Protein AF-A0A1V5E3Y1-F1 (afdb_monomer_lite)

Structure (mmCIF, N/CA/C/O backbone):
data_AF-A0A1V5E3Y1-F1
#
_entry.id   AF-A0A1V5E3Y1-F1
#
loop_
_atom_site.group_PDB
_atom_site.id
_atom_site.type_symbol
_atom_site.label_atom_id
_atom_site.label_alt_id
_atom_site.label_comp_id
_atom_site.label_asym_id
_atom_site.label_entity_id
_atom_site.label_seq_id
_atom_site.pdbx_PDB_ins_code
_atom_site.Cartn_x
_atom_site.Cartn_y
_atom_site.Cartn_z
_atom_site.occupancy
_atom_site.B_iso_or_equiv
_atom_site.auth_seq_id
_atom_site.auth_comp_id
_atom_site.auth_asym_id
_atom_site.auth_atom_id
_atom_site.pdbx_PDB_model_num
ATOM 1 N N . MET A 1 1 ? 8.924 35.397 15.442 1.00 54.06 1 MET A N 1
ATOM 2 C CA . MET A 1 1 ? 9.336 33.983 15.624 1.00 54.06 1 MET A CA 1
ATOM 3 C C . MET A 1 1 ? 8.165 33.039 15.921 1.00 54.06 1 MET A C 1
ATOM 5 O O . MET A 1 1 ? 8.020 32.064 15.202 1.00 54.06 1 MET A O 1
ATOM 9 N N . LYS A 1 2 ? 7.260 33.343 16.870 1.00 62.00 2 LYS A N 1
ATOM 10 C CA . LYS A 1 2 ? 6.091 32.486 17.202 1.00 62.00 2 LYS A CA 1
ATOM 11 C C . LYS A 1 2 ? 5.157 32.170 16.011 1.00 62.00 2 LYS A C 1
ATOM 13 O O . LYS A 1 2 ? 4.686 31.049 15.886 1.00 62.00 2 LYS A O 1
ATOM 18 N N . LYS A 1 3 ? 4.956 33.136 15.100 1.00 71.81 3 LYS A N 1
ATOM 19 C CA . LYS A 1 3 ? 4.144 32.966 13.875 1.00 71.81 3 LYS A CA 1
ATOM 20 C C . LYS A 1 3 ? 4.787 32.040 12.827 1.00 71.81 3 LYS A C 1
ATOM 22 O O . LYS A 1 3 ? 4.071 31.344 12.125 1.00 71.81 3 LYS A O 1
ATOM 27 N N . ILE A 1 4 ? 6.121 32.008 12.754 1.00 79.31 4 ILE A N 1
ATOM 28 C CA . ILE A 1 4 ? 6.871 31.152 11.814 1.00 79.31 4 ILE A CA 1
ATOM 29 C C . ILE A 1 4 ? 6.826 29.695 12.286 1.00 79.31 4 ILE A C 1
ATOM 31 O O . ILE A 1 4 ? 6.597 28.793 11.489 1.00 79.31 4 ILE A O 1
ATOM 35 N N . LEU A 1 5 ? 6.962 29.474 13.598 1.00 78.25 5 LEU A N 1
ATOM 36 C CA . LEU A 1 5 ? 6.858 28.142 14.195 1.00 78.25 5 LEU A CA 1
ATOM 37 C C . LEU A 1 5 ? 5.469 27.522 13.973 1.00 78.25 5 LEU A C 1
ATOM 39 O O . LEU A 1 5 ? 5.368 26.355 13.614 1.00 78.25 5 LEU A O 1
ATOM 43 N N . MET A 1 6 ? 4.404 28.317 14.123 1.00 78.44 6 MET A N 1
ATOM 44 C CA . MET A 1 6 ? 3.035 27.862 13.862 1.00 78.44 6 MET A CA 1
ATOM 45 C C . MET A 1 6 ? 2.831 27.466 12.392 1.00 78.44 6 MET A C 1
ATOM 47 O O . MET A 1 6 ? 2.185 26.462 12.116 1.00 78.44 6 MET A O 1
ATOM 51 N N . PHE A 1 7 ? 3.424 28.212 11.457 1.00 81.88 7 PHE A N 1
ATOM 52 C CA . PHE A 1 7 ? 3.342 27.908 10.028 1.00 81.88 7 PHE A CA 1
ATOM 53 C C . PHE A 1 7 ? 4.074 26.604 9.662 1.00 81.88 7 PHE A C 1
ATOM 55 O O . PHE A 1 7 ? 3.538 25.781 8.927 1.00 81.88 7 PHE A O 1
ATOM 62 N N . LEU A 1 8 ? 5.259 26.366 10.236 1.00 78.12 8 LEU A N 1
ATOM 63 C CA . LEU A 1 8 ? 6.029 25.133 10.022 1.00 78.12 8 LEU A CA 1
ATOM 64 C C . LEU A 1 8 ? 5.292 23.878 10.509 1.00 78.12 8 LEU A C 1
ATOM 66 O O . LEU A 1 8 ? 5.289 22.865 9.814 1.00 78.12 8 LEU A O 1
ATOM 70 N N . ILE A 1 9 ? 4.635 23.950 11.670 1.00 78.31 9 ILE A N 1
ATOM 71 C CA . ILE A 1 9 ? 3.859 22.826 12.219 1.00 78.31 9 ILE A CA 1
ATOM 72 C C . ILE A 1 9 ? 2.689 22.468 11.293 1.00 78.31 9 ILE A C 1
ATOM 74 O O . ILE A 1 9 ? 2.438 21.291 11.047 1.00 78.31 9 ILE A O 1
ATOM 78 N N . VAL A 1 10 ? 2.007 23.470 10.731 1.00 79.75 10 VAL A N 1
ATOM 79 C CA . VAL A 1 10 ? 0.902 23.246 9.785 1.00 79.75 10 VAL A CA 1
ATOM 80 C C . VAL A 1 10 ? 1.391 22.558 8.505 1.00 79.75 10 VAL A C 1
ATOM 82 O O . VAL A 1 10 ? 0.757 21.609 8.050 1.00 79.75 10 VAL A O 1
ATOM 85 N N . CYS A 1 11 ? 2.540 22.962 7.955 1.00 76.06 11 CYS A N 1
ATOM 86 C CA . CYS A 1 11 ? 3.110 22.312 6.769 1.00 76.06 11 CYS A CA 1
ATOM 87 C C . CYS A 1 11 ? 3.480 20.839 7.009 1.00 76.06 11 CYS A C 1
ATOM 89 O O . CYS A 1 11 ? 3.280 20.009 6.124 1.00 76.06 11 CYS A O 1
ATOM 91 N N . LEU A 1 12 ? 3.986 20.501 8.200 1.00 75.25 12 LEU A N 1
ATOM 92 C CA . LEU A 1 12 ? 4.348 19.123 8.552 1.00 75.25 12 LEU A CA 1
ATOM 93 C C . LEU A 1 12 ? 3.123 18.200 8.633 1.00 75.25 12 LEU A C 1
ATOM 95 O O . LEU A 1 12 ? 3.193 17.055 8.195 1.00 75.25 12 LEU A O 1
ATOM 99 N N . LEU A 1 13 ? 1.992 18.705 9.133 1.00 76.25 13 LEU A N 1
ATOM 100 C CA . LEU A 1 13 ? 0.739 17.943 9.200 1.00 76.25 13 LEU A CA 1
ATOM 101 C C . LEU A 1 13 ? 0.150 17.678 7.804 1.00 76.25 13 LEU A C 1
ATOM 103 O O . LEU A 1 13 ? -0.348 16.587 7.539 1.00 76.25 13 LEU A O 1
ATOM 107 N N . LEU A 1 14 ? 0.249 18.650 6.890 1.00 74.06 14 LEU A N 1
ATOM 108 C CA . LEU A 1 14 ? -0.257 18.525 5.516 1.00 74.06 14 LEU A CA 1
ATOM 109 C C . LEU A 1 14 ? 0.543 17.517 4.676 1.00 74.06 14 LEU A C 1
ATOM 111 O O . LEU A 1 14 ? -0.037 16.809 3.853 1.00 74.06 14 LEU A O 1
ATOM 115 N N . ALA A 1 15 ? 1.859 17.425 4.897 1.00 73.19 15 ALA A N 1
ATOM 116 C CA . ALA A 1 15 ? 2.716 16.469 4.195 1.00 73.19 15 ALA A CA 1
ATOM 117 C C . ALA A 1 15 ? 2.365 15.007 4.532 1.00 73.19 15 ALA A C 1
ATOM 119 O O . ALA A 1 15 ? 2.404 14.151 3.649 1.00 73.19 15 ALA A O 1
ATOM 120 N N . GLY A 1 16 ? 1.972 14.732 5.781 1.00 72.88 16 GLY A N 1
ATOM 121 C CA . GLY A 1 16 ? 1.525 13.403 6.207 1.00 72.88 16 GLY A CA 1
ATOM 122 C C . GLY A 1 16 ? 0.219 12.971 5.535 1.00 72.88 16 GLY A C 1
ATOM 123 O O . GLY A 1 16 ? 0.136 11.863 5.012 1.00 72.88 16 GLY A O 1
ATOM 124 N N . CYS A 1 17 ? -0.778 13.862 5.465 1.00 80.06 17 CYS A N 1
ATOM 125 C CA . CYS A 1 17 ? -2.069 13.547 4.839 1.00 80.06 17 CYS A CA 1
ATOM 126 C C . CYS A 1 17 ? -1.945 13.237 3.341 1.00 80.06 17 CYS A C 1
ATOM 128 O O . CYS A 1 17 ? -2.558 12.287 2.861 1.00 80.06 17 CYS A O 1
ATOM 130 N N . ALA A 1 18 ? -1.135 14.005 2.605 1.00 82.81 18 ALA A N 1
ATOM 131 C CA . ALA A 1 18 ? -0.933 13.778 1.173 1.00 82.81 18 ALA A CA 1
ATOM 132 C C . ALA A 1 18 ? -0.279 12.415 0.888 1.00 82.81 18 ALA A C 1
ATOM 134 O O . ALA A 1 18 ? -0.615 11.746 -0.091 1.00 82.81 18 ALA A O 1
ATOM 135 N N . ARG A 1 19 ? 0.648 11.992 1.756 1.00 82.88 19 ARG A N 1
ATOM 136 C CA . ARG A 1 19 ? 1.342 10.709 1.626 1.00 82.88 19 ARG A CA 1
ATOM 137 C C . ARG A 1 19 ? 0.423 9.531 1.957 1.00 82.88 19 ARG A C 1
ATOM 139 O O . ARG A 1 19 ? 0.359 8.585 1.175 1.00 82.88 19 ARG A O 1
ATOM 146 N N . TYR A 1 20 ? -0.364 9.649 3.026 1.00 87.06 20 TYR A N 1
ATOM 147 C CA . TYR A 1 20 ? -1.408 8.680 3.365 1.00 87.06 20 TYR A CA 1
ATOM 148 C C . TYR A 1 20 ? -2.413 8.499 2.215 1.00 87.06 20 TYR A C 1
ATOM 150 O O . TYR A 1 20 ? -2.669 7.378 1.780 1.00 87.06 20 TYR A O 1
ATOM 158 N N . GLU A 1 21 ? -2.925 9.601 1.655 1.00 89.31 21 GLU A N 1
ATOM 159 C CA . GLU A 1 21 ? -3.895 9.558 0.556 1.00 89.31 21 GLU A CA 1
ATOM 160 C C . GLU A 1 21 ? -3.321 8.887 -0.706 1.00 89.31 21 GLU A C 1
ATOM 162 O O . GLU A 1 21 ? -4.033 8.139 -1.381 1.00 89.31 21 GLU A O 1
ATOM 167 N N . LYS A 1 22 ? -2.035 9.112 -1.019 1.00 90.44 22 LYS A N 1
ATOM 168 C CA . LYS A 1 22 ? -1.337 8.435 -2.126 1.00 90.44 22 LYS A CA 1
ATOM 169 C C . LYS A 1 22 ? -1.374 6.915 -1.939 1.00 90.44 22 LYS A C 1
ATOM 171 O O . LYS A 1 22 ? -1.871 6.216 -2.821 1.00 90.44 22 LYS A O 1
ATOM 176 N N . TYR A 1 23 ? -0.873 6.403 -0.815 1.00 90.75 23 TYR A N 1
ATOM 177 C CA . TYR A 1 23 ? -0.767 4.957 -0.593 1.00 90.75 23 TYR A CA 1
ATOM 178 C C . TYR A 1 23 ? -2.133 4.280 -0.443 1.00 90.75 23 TYR A C 1
ATOM 180 O O . TYR A 1 23 ? -2.333 3.204 -1.001 1.00 90.75 23 TYR A O 1
ATOM 188 N N . ALA A 1 24 ? -3.110 4.937 0.190 1.00 92.25 24 ALA A N 1
ATOM 189 C CA . ALA A 1 24 ? -4.481 4.432 0.268 1.00 92.25 24 ALA A CA 1
ATOM 190 C C . ALA A 1 24 ? -5.114 4.259 -1.124 1.00 92.25 24 ALA A C 1
ATOM 192 O O . ALA A 1 24 ? -5.736 3.234 -1.405 1.00 92.25 24 ALA A O 1
ATOM 193 N N . LYS A 1 25 ? -4.913 5.221 -2.037 1.00 93.19 25 LYS A N 1
ATOM 194 C CA . LYS A 1 25 ? -5.385 5.111 -3.429 1.00 93.19 25 LYS A CA 1
ATOM 195 C C . LYS A 1 25 ? -4.671 4.008 -4.206 1.00 93.19 25 LYS A C 1
ATOM 197 O O . LYS A 1 25 ? -5.325 3.285 -4.954 1.00 93.19 25 LYS A O 1
ATOM 202 N N . LEU A 1 26 ? -3.355 3.873 -4.032 1.00 91.88 26 LEU A N 1
ATOM 203 C CA . LEU A 1 26 ? -2.574 2.810 -4.671 1.00 91.88 26 LEU A CA 1
ATOM 204 C C . LEU A 1 26 ? -3.057 1.429 -4.209 1.00 91.88 26 LEU A C 1
ATOM 206 O O . LEU A 1 26 ? -3.387 0.593 -5.046 1.00 91.88 26 LEU A O 1
ATOM 210 N N . SER A 1 27 ? -3.203 1.217 -2.901 1.00 92.69 27 SER A N 1
ATOM 211 C CA . SER A 1 27 ? -3.738 -0.026 -2.337 1.00 92.69 27 SER A CA 1
ATOM 212 C C . SER A 1 27 ? -5.164 -0.328 -2.816 1.00 92.69 27 SER A C 1
ATOM 214 O O . SER A 1 27 ? -5.443 -1.451 -3.230 1.00 92.69 27 SER A O 1
ATOM 216 N N . ALA A 1 28 ? -6.055 0.670 -2.858 1.00 93.69 28 ALA A N 1
ATOM 217 C CA . ALA A 1 28 ? -7.432 0.498 -3.335 1.00 93.69 28 ALA A CA 1
ATOM 218 C C . ALA A 1 28 ? -7.531 0.034 -4.801 1.00 93.69 28 ALA A C 1
ATOM 220 O O . ALA A 1 28 ? -8.540 -0.544 -5.192 1.00 93.69 28 ALA A O 1
ATOM 221 N N . SER A 1 29 ? -6.500 0.265 -5.624 1.00 92.50 29 SER A N 1
ATOM 222 C CA . SER A 1 29 ? -6.498 -0.169 -7.029 1.00 92.50 29 SER A CA 1
ATOM 223 C C . SER A 1 29 ? -6.353 -1.685 -7.212 1.00 92.50 29 SER A C 1
ATOM 225 O O . SER A 1 29 ? -6.740 -2.217 -8.251 1.00 92.50 29 SER A O 1
ATOM 227 N N . VAL A 1 30 ? -5.828 -2.381 -6.198 1.00 92.62 30 VAL A N 1
ATOM 228 C CA . VAL A 1 30 ? -5.553 -3.829 -6.222 1.00 92.62 30 VAL A CA 1
ATOM 229 C C . VAL A 1 30 ? -6.262 -4.594 -5.100 1.00 92.62 30 VAL A C 1
ATOM 231 O O . VAL A 1 30 ? -6.134 -5.812 -4.996 1.00 92.62 30 VAL A O 1
ATOM 234 N N . MET A 1 31 ? -7.033 -3.895 -4.266 1.00 90.75 31 MET A N 1
ATOM 235 C CA . MET A 1 31 ? -7.768 -4.445 -3.127 1.00 90.75 31 MET A CA 1
ATOM 236 C C . MET A 1 31 ? -9.264 -4.151 -3.262 1.00 90.75 31 MET A C 1
ATOM 238 O O . MET A 1 31 ? -9.660 -3.106 -3.766 1.00 90.75 31 MET A O 1
ATOM 242 N N . ASP A 1 32 ? -10.117 -5.032 -2.734 1.00 91.88 32 ASP A N 1
ATOM 243 C CA . ASP A 1 32 ? -11.573 -4.811 -2.671 1.00 91.88 32 ASP A CA 1
ATOM 244 C C . ASP A 1 32 ? -11.955 -3.879 -1.502 1.00 91.88 32 ASP A C 1
ATOM 246 O O . ASP A 1 32 ? -12.689 -4.245 -0.577 1.00 91.88 32 ASP A O 1
ATOM 250 N N . 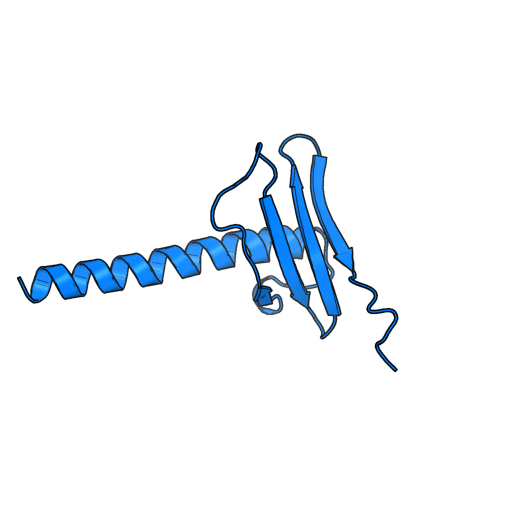CYS A 1 33 ? -11.370 -2.683 -1.493 1.00 92.88 33 CYS A N 1
ATOM 251 C CA . CYS A 1 33 ? -11.472 -1.697 -0.426 1.00 92.88 33 CYS A CA 1
ATOM 252 C C . CYS A 1 33 ? -11.463 -0.294 -1.016 1.00 92.88 33 CYS A C 1
ATOM 254 O O . CYS A 1 33 ? -10.665 0.001 -1.903 1.00 92.88 33 CYS A O 1
ATOM 256 N N . LYS A 1 34 ? -12.317 0.597 -0.507 1.00 94.31 34 LYS A N 1
ATOM 257 C CA . LYS A 1 34 ? -12.206 2.015 -0.857 1.00 94.31 34 LYS A CA 1
ATOM 258 C C . LYS A 1 34 ? -11.024 2.650 -0.117 1.00 94.31 34 LYS A C 1
ATOM 260 O O . LYS A 1 34 ? -10.720 2.189 0.984 1.00 94.31 34 LYS A O 1
ATOM 265 N N . PRO A 1 35 ? -10.403 3.720 -0.647 1.00 92.81 35 PRO A N 1
ATOM 266 C CA . PRO A 1 35 ? -9.288 4.395 0.020 1.00 92.81 35 PRO A CA 1
ATOM 267 C C . PRO A 1 35 ? -9.598 4.804 1.465 1.00 92.81 35 PRO A C 1
ATOM 269 O O . PRO A 1 35 ? -8.738 4.694 2.327 1.00 92.81 35 PRO A O 1
ATOM 272 N N . GLU A 1 36 ? -10.839 5.201 1.763 1.00 92.12 36 GLU A N 1
ATOM 273 C CA . GLU A 1 36 ? -11.252 5.634 3.108 1.00 92.12 36 GLU A CA 1
ATOM 274 C C . GLU A 1 36 ? -11.387 4.475 4.112 1.00 92.12 36 GLU A C 1
ATOM 276 O O . GLU A 1 36 ? -11.657 4.700 5.28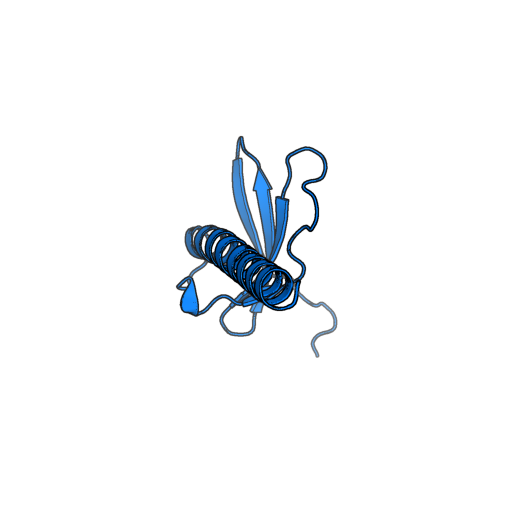8 1.00 92.12 36 GLU A O 1
ATOM 281 N N . GLN A 1 37 ? -11.260 3.232 3.645 1.00 93.50 37 GLN A N 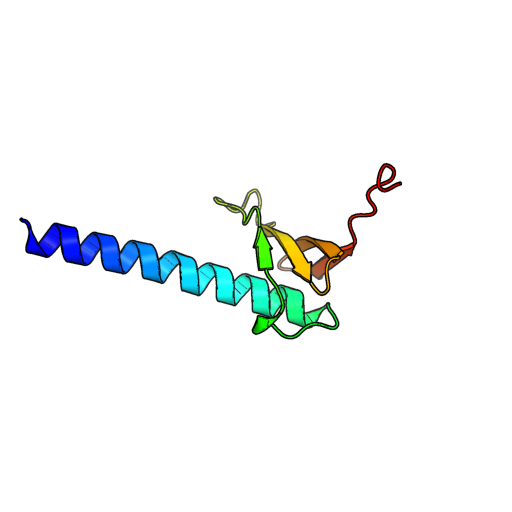1
ATOM 282 C CA . GLN A 1 37 ? -11.334 2.009 4.448 1.00 93.50 37 GLN A CA 1
ATOM 283 C C . GLN A 1 37 ? -9.961 1.348 4.627 1.00 93.50 37 GLN A C 1
ATOM 285 O O . GLN A 1 37 ? -9.897 0.222 5.128 1.00 93.50 37 GLN A O 1
ATOM 290 N N . ILE A 1 38 ? -8.898 2.001 4.150 1.00 93.19 38 ILE A N 1
ATOM 291 C CA . ILE A 1 38 ? -7.537 1.479 4.145 1.00 93.19 38 ILE A CA 1
ATOM 292 C C . ILE A 1 38 ? -6.708 2.285 5.132 1.00 93.19 38 ILE A C 1
ATOM 294 O O . ILE A 1 38 ? -6.464 3.469 4.922 1.00 93.19 38 ILE A O 1
ATOM 298 N N . ASP A 1 39 ? -6.221 1.622 6.173 1.00 93.50 39 ASP A N 1
ATOM 299 C CA . ASP A 1 39 ? -5.226 2.205 7.063 1.00 93.50 39 ASP A CA 1
ATOM 300 C C . ASP A 1 39 ? -3.828 1.883 6.541 1.00 93.50 39 ASP A C 1
ATOM 302 O O . ASP A 1 39 ? -3.530 0.738 6.206 1.00 93.50 39 ASP A O 1
ATOM 306 N N . ILE A 1 40 ? -2.974 2.900 6.454 1.00 91.31 40 ILE A N 1
ATOM 307 C CA . ILE A 1 40 ? -1.588 2.762 6.011 1.00 91.31 40 ILE A CA 1
ATOM 308 C C . ILE A 1 40 ? -0.684 2.752 7.241 1.00 91.31 40 ILE A C 1
ATOM 310 O O . ILE A 1 40 ? -0.679 3.700 8.027 1.00 91.31 40 ILE A O 1
ATOM 314 N N . GLU A 1 41 ? 0.096 1.685 7.384 1.00 87.94 41 GLU A N 1
ATOM 315 C CA . GLU A 1 41 ? 1.117 1.519 8.415 1.00 87.94 41 GLU A CA 1
ATOM 316 C C . GLU A 1 41 ? 2.501 1.368 7.765 1.00 87.94 41 GLU A C 1
ATOM 318 O O . GLU A 1 41 ? 2.623 0.967 6.608 1.00 87.94 41 GLU A O 1
ATOM 323 N N . ASN A 1 42 ? 3.559 1.698 8.514 1.00 78.50 42 ASN A N 1
ATOM 324 C CA . ASN A 1 42 ? 4.956 1.484 8.108 1.00 78.50 42 ASN A CA 1
ATOM 325 C C . ASN A 1 42 ? 5.292 1.984 6.687 1.00 78.50 42 ASN A C 1
ATOM 327 O O . ASN A 1 42 ? 6.051 1.350 5.958 1.00 78.50 42 ASN A O 1
ATOM 331 N N . GLU A 1 43 ? 4.729 3.130 6.291 1.00 73.12 43 GLU A N 1
ATOM 332 C CA . GLU A 1 43 ? 5.052 3.768 5.014 1.00 73.12 43 GLU A CA 1
ATOM 333 C C . GLU A 1 43 ? 6.565 4.048 4.905 1.00 73.12 43 GLU A C 1
ATOM 335 O O . GLU A 1 43 ? 7.190 4.479 5.886 1.00 73.12 43 GLU A O 1
ATOM 340 N N . PRO A 1 44 ? 7.186 3.829 3.732 1.00 66.62 44 PRO A N 1
ATOM 341 C CA . PRO A 1 44 ? 8.624 3.951 3.600 1.00 66.62 44 PRO A CA 1
ATOM 342 C C . PRO A 1 44 ? 9.001 5.422 3.781 1.00 66.62 44 PRO A C 1
ATOM 344 O O . PRO A 1 44 ? 8.545 6.312 3.058 1.00 66.62 44 PRO A O 1
ATOM 347 N N . LEU A 1 45 ? 9.836 5.689 4.788 1.00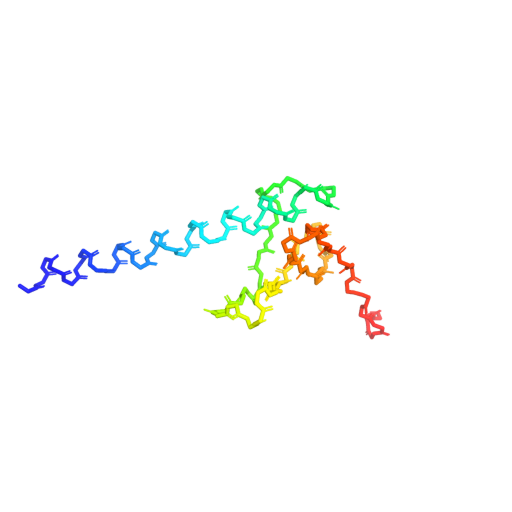 57.69 45 LEU A N 1
ATOM 348 C CA . LEU A 1 45 ? 10.329 7.038 5.072 1.00 57.69 45 LEU A CA 1
ATOM 349 C C . LEU A 1 45 ? 11.238 7.553 3.946 1.00 57.69 45 LEU A C 1
ATOM 351 O O . LEU A 1 45 ? 11.331 8.764 3.752 1.00 57.69 45 LEU A O 1
ATOM 355 N N . ILE A 1 46 ? 11.896 6.638 3.225 1.00 57.59 46 ILE A N 1
ATOM 356 C CA . ILE A 1 46 ? 12.803 6.901 2.106 1.00 57.59 46 ILE A CA 1
ATOM 357 C C . ILE A 1 46 ? 12.649 5.734 1.110 1.00 57.59 46 ILE A C 1
ATOM 359 O O . ILE A 1 46 ? 12.817 4.591 1.539 1.00 57.59 46 ILE A O 1
ATOM 363 N N . PRO A 1 47 ? 12.335 5.972 -0.178 1.00 57.16 47 PRO A N 1
ATOM 364 C CA . PRO A 1 47 ? 12.363 4.918 -1.191 1.00 57.16 47 PRO A CA 1
ATOM 365 C C . PRO A 1 47 ? 13.788 4.360 -1.300 1.00 57.16 47 PRO A C 1
ATOM 367 O O . PRO A 1 47 ? 14.750 5.120 -1.444 1.00 57.16 47 PRO A O 1
ATOM 370 N N . PHE A 1 48 ? 13.941 3.043 -1.185 1.00 56.53 48 PHE A N 1
ATOM 371 C CA . PHE A 1 48 ? 15.232 2.370 -1.310 1.00 56.53 48 PHE A CA 1
ATOM 372 C C . PHE A 1 48 ? 15.241 1.674 -2.675 1.00 56.53 48 PHE A C 1
ATOM 374 O O . PHE A 1 48 ? 14.480 0.739 -2.877 1.00 56.53 48 PHE A O 1
ATOM 381 N N . TRP A 1 49 ? 16.078 2.142 -3.609 1.00 56.88 49 TRP A N 1
ATOM 382 C CA . TRP A 1 49 ? 16.184 1.589 -4.975 1.00 56.88 49 TRP A CA 1
ATOM 383 C C . TRP A 1 49 ? 14.874 1.602 -5.781 1.00 56.88 49 TRP A C 1
ATOM 385 O O . TRP A 1 49 ? 14.514 0.599 -6.383 1.00 56.88 49 TRP A O 1
ATOM 395 N N . ASP A 1 50 ? 14.169 2.736 -5.792 1.00 65.06 50 ASP A N 1
ATOM 396 C CA . ASP A 1 50 ? 12.926 2.968 -6.558 1.00 65.06 50 ASP A CA 1
ATOM 397 C C . ASP A 1 50 ? 11.721 2.073 -6.200 1.00 65.06 50 ASP A C 1
ATOM 399 O O . ASP A 1 50 ? 10.631 2.287 -6.731 1.00 65.06 50 ASP A O 1
ATOM 403 N N . GLU A 1 51 ? 11.876 1.143 -5.255 1.00 67.25 51 GLU A N 1
ATOM 404 C CA . GLU A 1 51 ? 10.790 0.330 -4.717 1.00 67.25 51 GLU A CA 1
ATOM 405 C C . GLU A 1 51 ? 10.235 0.983 -3.440 1.00 67.25 51 GLU A C 1
ATOM 407 O O . GLU A 1 51 ? 10.938 1.205 -2.446 1.00 67.25 51 GLU A O 1
ATOM 412 N N . GLU A 1 52 ? 8.950 1.338 -3.470 1.00 83.81 52 GLU A N 1
ATOM 413 C CA . GLU A 1 52 ? 8.224 1.827 -2.297 1.00 83.81 52 GLU A CA 1
ATOM 414 C C . GLU A 1 52 ? 7.434 0.661 -1.701 1.00 83.81 52 GLU A C 1
ATOM 416 O O . GLU A 1 52 ? 6.515 0.169 -2.346 1.00 83.81 52 GLU A O 1
ATOM 421 N N . SER A 1 53 ? 7.751 0.229 -0.477 1.00 87.81 53 SER A N 1
ATOM 422 C CA . SER A 1 53 ? 6.990 -0.805 0.237 1.00 87.81 53 SER A CA 1
ATOM 423 C C . SER A 1 53 ? 6.293 -0.247 1.475 1.00 87.81 53 SER A C 1
ATOM 425 O O . SER A 1 53 ? 6.954 0.400 2.286 1.00 87.81 53 SER A O 1
ATOM 427 N N . TRP A 1 54 ? 5.005 -0.531 1.659 1.00 91.38 54 TRP A N 1
ATOM 428 C CA . TRP A 1 54 ? 4.208 -0.103 2.817 1.00 91.38 54 TRP A CA 1
ATOM 429 C C . TRP A 1 54 ? 3.278 -1.219 3.297 1.00 91.38 54 TRP A C 1
ATOM 431 O O . TRP A 1 54 ? 3.033 -2.192 2.583 1.00 91.38 54 TRP A O 1
ATOM 441 N N . GLU A 1 55 ? 2.728 -1.076 4.500 1.00 92.12 55 GLU A N 1
ATOM 442 C CA . GLU A 1 55 ? 1.679 -1.962 4.995 1.00 92.12 55 GLU A CA 1
ATOM 443 C C . GLU A 1 55 ? 0.313 -1.291 4.859 1.00 92.12 55 GLU A C 1
ATOM 445 O O . GLU A 1 55 ? 0.140 -0.106 5.145 1.00 92.12 55 GLU A O 1
ATOM 450 N N . ALA A 1 56 ? -0.674 -2.059 4.413 1.00 93.06 56 ALA A N 1
ATOM 451 C CA . ALA A 1 56 ? -2.054 -1.615 4.303 1.00 93.06 56 ALA A CA 1
ATOM 452 C C . ALA A 1 56 ? -2.955 -2.551 5.106 1.00 93.06 56 ALA A C 1
ATOM 454 O O . ALA A 1 56 ? -2.829 -3.773 5.034 1.00 93.06 56 ALA A O 1
ATOM 455 N N . ILE A 1 57 ? -3.892 -1.996 5.862 1.00 93.25 57 ILE A N 1
ATOM 456 C CA . ILE A 1 57 ? -4.904 -2.754 6.588 1.00 93.25 57 ILE A CA 1
ATOM 457 C C . ILE A 1 57 ? -6.251 -2.436 5.968 1.00 93.25 57 ILE A C 1
ATOM 459 O O . ILE A 1 57 ? -6.639 -1.279 5.855 1.00 93.25 57 ILE A O 1
ATOM 463 N N . CYS A 1 58 ? -6.989 -3.474 5.593 1.00 94.06 58 CYS A N 1
ATOM 464 C CA . CYS A 1 58 ? -8.367 -3.322 5.164 1.00 94.06 58 CYS A CA 1
ATOM 465 C C . CYS A 1 58 ? -9.230 -4.480 5.656 1.00 94.06 58 CYS A C 1
ATOM 467 O O . CYS A 1 58 ? -8.821 -5.638 5.598 1.00 94.06 58 CYS A O 1
ATOM 469 N N . LYS A 1 59 ? -10.454 -4.179 6.120 1.00 90.69 59 LYS A N 1
ATOM 470 C CA . LYS A 1 59 ? -11.425 -5.182 6.606 1.00 90.69 59 LYS A CA 1
ATOM 471 C C . LYS A 1 59 ? -10.812 -6.132 7.660 1.00 90.69 59 LYS A C 1
ATOM 473 O O . LYS A 1 59 ? -11.144 -7.311 7.704 1.00 90.69 59 LYS A O 1
ATOM 478 N N . GLY A 1 60 ? -9.894 -5.626 8.490 1.00 88.75 60 GLY A N 1
ATOM 479 C CA . GLY A 1 60 ? -9.187 -6.405 9.517 1.00 88.75 60 GLY A CA 1
ATOM 480 C C . GLY A 1 60 ? -8.065 -7.315 8.998 1.00 88.75 60 GLY A C 1
ATOM 481 O O . GLY A 1 60 ? -7.459 -8.033 9.789 1.00 88.75 60 GLY A O 1
ATOM 482 N N . LYS A 1 61 ? -7.767 -7.287 7.696 1.00 90.25 61 LYS A N 1
ATOM 483 C CA . LYS A 1 61 ? -6.663 -8.018 7.069 1.00 90.25 61 LYS A CA 1
ATOM 484 C C . LYS A 1 61 ? -5.484 -7.087 6.832 1.00 90.25 61 LYS A C 1
ATOM 486 O O . LYS A 1 61 ? -5.680 -5.954 6.396 1.00 90.25 61 LYS A O 1
ATOM 491 N N . ARG A 1 62 ? -4.273 -7.573 7.104 1.00 91.31 62 ARG A N 1
ATOM 492 C CA . ARG A 1 62 ? -3.020 -6.844 6.879 1.00 91.31 62 ARG A CA 1
ATOM 493 C C . ARG A 1 62 ? -2.402 -7.292 5.559 1.00 91.31 62 ARG A C 1
ATOM 495 O O . ARG A 1 62 ? -2.381 -8.484 5.262 1.00 91.31 62 ARG A O 1
ATOM 502 N N . TYR A 1 63 ? -1.899 -6.343 4.790 1.00 91.94 63 TYR A N 1
ATOM 503 C CA . TYR A 1 63 ? -1.288 -6.543 3.487 1.00 91.94 63 TYR A CA 1
ATOM 504 C C . TYR A 1 63 ? 0.083 -5.887 3.471 1.00 91.94 63 TYR A C 1
ATOM 506 O O . TYR A 1 63 ? 0.247 -4.789 4.001 1.00 91.94 63 TYR A O 1
ATOM 514 N N . ILE A 1 64 ? 1.041 -6.542 2.824 1.00 91.69 64 ILE A N 1
ATOM 515 C CA . ILE A 1 64 ? 2.301 -5.920 2.435 1.00 91.69 64 ILE A CA 1
ATOM 516 C C . ILE A 1 64 ? 2.190 -5.496 0.975 1.00 91.69 64 ILE A C 1
ATOM 518 O O . ILE A 1 64 ? 1.880 -6.317 0.108 1.00 91.69 64 ILE A O 1
ATOM 522 N N . CYS A 1 65 ? 2.372 -4.206 0.726 1.00 91.62 65 CYS A N 1
ATOM 523 C CA . CYS A 1 65 ? 2.267 -3.604 -0.590 1.00 91.62 65 CYS A CA 1
ATOM 524 C C . CYS A 1 65 ? 3.635 -3.130 -1.072 1.00 91.62 65 CYS A C 1
ATOM 526 O O . CYS A 1 65 ? 4.444 -2.656 -0.273 1.00 91.62 65 CYS A O 1
ATOM 528 N N . SER A 1 66 ? 3.869 -3.221 -2.376 1.00 90.62 66 SER A N 1
ATOM 529 C CA . SER A 1 66 ? 5.001 -2.601 -3.051 1.00 90.62 66 SER A CA 1
ATOM 530 C C . SER A 1 66 ? 4.562 -1.895 -4.330 1.00 90.62 66 SER A C 1
ATOM 532 O O . SER A 1 66 ? 3.561 -2.257 -4.957 1.00 90.62 66 SER A O 1
ATOM 534 N N . TYR A 1 67 ? 5.299 -0.852 -4.700 1.00 89.31 67 TYR A N 1
ATOM 535 C CA . TYR A 1 67 ? 5.178 -0.164 -5.976 1.00 89.31 67 TYR A CA 1
ATOM 536 C C . TYR A 1 67 ? 6.501 -0.251 -6.725 1.00 89.31 67 TYR A C 1
ATOM 538 O O . TYR A 1 67 ? 7.535 0.182 -6.216 1.00 89.31 67 TYR A O 1
ATOM 546 N N . ASP A 1 68 ? 6.420 -0.759 -7.949 1.00 86.31 68 ASP A N 1
ATOM 547 C CA . ASP A 1 68 ? 7.507 -0.789 -8.918 1.00 86.31 68 ASP A CA 1
ATOM 548 C C . ASP A 1 68 ? 7.079 0.007 -10.172 1.00 86.31 68 ASP A C 1
ATOM 550 O O . ASP A 1 68 ? 5.961 -0.180 -10.668 1.00 86.31 68 ASP A O 1
ATOM 554 N N . PRO A 1 69 ? 7.921 0.905 -10.720 1.00 83.62 69 PRO A N 1
ATOM 555 C CA . PRO A 1 69 ? 7.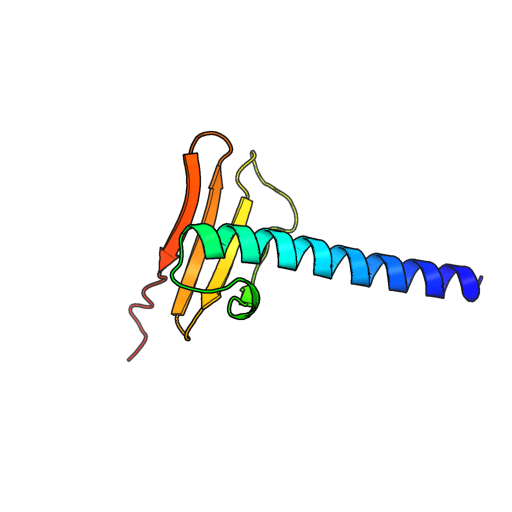565 1.722 -11.884 1.00 83.62 69 PRO A CA 1
ATOM 556 C C . PRO A 1 69 ? 7.243 0.934 -13.166 1.00 83.62 69 PRO A C 1
ATOM 558 O O . PRO A 1 69 ? 6.578 1.465 -14.056 1.00 83.62 69 PRO A O 1
ATOM 561 N N . GLN A 1 70 ? 7.739 -0.298 -13.295 1.00 85.31 70 GLN A N 1
ATOM 562 C CA . GLN A 1 70 ? 7.542 -1.179 -14.446 1.00 85.31 70 GLN A CA 1
ATOM 563 C C . GLN A 1 70 ? 6.318 -2.084 -14.277 1.00 85.31 70 GLN A C 1
ATOM 565 O O . GLN A 1 70 ? 5.605 -2.317 -15.255 1.00 85.31 70 GLN A O 1
ATOM 570 N N . THR A 1 71 ? 6.065 -2.597 -13.067 1.00 85.44 71 THR A N 1
ATOM 571 C CA . THR A 1 71 ? 4.979 -3.567 -12.818 1.00 85.44 71 THR A CA 1
ATOM 572 C C . THR A 1 71 ? 3.751 -2.984 -12.120 1.00 85.44 71 THR A C 1
ATOM 574 O O . THR A 1 71 ? 2.699 -3.620 -12.110 1.00 85.44 71 THR A O 1
ATOM 577 N N . GLY A 1 72 ? 3.846 -1.774 -11.572 1.00 89.19 72 GLY A N 1
ATOM 578 C CA . GLY A 1 72 ? 2.773 -1.113 -10.835 1.00 89.19 72 GLY A CA 1
ATOM 579 C C . GLY A 1 72 ? 2.701 -1.534 -9.366 1.00 89.19 72 GLY A C 1
ATOM 580 O O . GLY A 1 72 ? 3.704 -1.897 -8.754 1.00 89.19 72 GLY A O 1
ATOM 581 N N . VAL A 1 73 ? 1.502 -1.434 -8.786 1.00 92.31 73 VAL A N 1
ATOM 582 C CA . VAL A 1 73 ? 1.244 -1.751 -7.373 1.00 92.31 73 VAL A CA 1
ATOM 583 C C . VAL A 1 73 ? 0.934 -3.235 -7.218 1.00 92.31 73 VAL A C 1
ATOM 585 O O . VAL A 1 73 ? 0.120 -3.782 -7.959 1.00 92.31 73 VAL A O 1
ATOM 588 N N . SER A 1 74 ? 1.516 -3.866 -6.205 1.00 92.38 74 SER A N 1
ATOM 589 C CA . SER A 1 74 ? 1.182 -5.220 -5.772 1.00 92.38 74 SER A CA 1
ATOM 590 C C . SER A 1 74 ? 0.931 -5.224 -4.269 1.00 92.38 74 SER A C 1
ATOM 592 O O . SER A 1 74 ? 1.692 -4.612 -3.531 1.00 92.38 74 SER A O 1
ATOM 594 N N . CYS A 1 75 ? -0.117 -5.906 -3.803 1.00 91.50 75 CYS A N 1
ATOM 595 C CA . CYS A 1 75 ? -0.414 -6.066 -2.378 1.00 91.50 75 CYS A CA 1
ATOM 596 C C . CYS A 1 75 ? -0.712 -7.536 -2.073 1.00 91.50 75 CYS A C 1
ATOM 598 O O . CYS A 1 75 ? -1.589 -8.140 -2.688 1.00 91.50 75 CYS A O 1
ATOM 600 N N . THR A 1 76 ? -0.007 -8.106 -1.096 1.00 92.25 76 THR A N 1
ATOM 601 C CA . THR A 1 76 ? -0.163 -9.509 -0.683 1.00 92.25 76 THR A CA 1
ATOM 602 C C . THR A 1 76 ? -0.643 -9.582 0.761 1.00 92.25 76 THR A C 1
ATOM 604 O O . THR A 1 76 ? -0.088 -8.917 1.633 1.00 92.25 76 THR A O 1
ATOM 607 N N . GLU A 1 77 ? -1.677 -10.388 1.027 1.00 91.44 77 GLU A N 1
ATOM 608 C CA . GLU A 1 77 ? -2.191 -10.600 2.386 1.00 91.44 77 GLU A CA 1
ATOM 609 C C . GLU A 1 77 ? -1.110 -11.255 3.257 1.00 91.44 77 GLU A C 1
ATOM 611 O O . GLU A 1 77 ? -0.561 -12.306 2.920 1.00 91.44 77 GLU A O 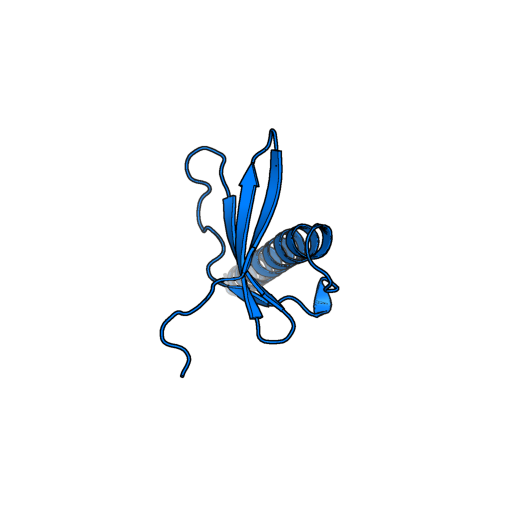1
ATOM 616 N N . MET A 1 78 ? -0.808 -10.634 4.395 1.00 87.88 78 MET A N 1
ATOM 617 C CA . MET A 1 78 ? 0.101 -11.183 5.389 1.00 87.88 78 MET A CA 1
ATOM 618 C C . MET A 1 78 ? -0.624 -12.294 6.144 1.00 87.88 78 MET A C 1
ATOM 620 O O . MET A 1 78 ? -1.388 -12.045 7.078 1.00 87.88 78 MET A O 1
ATOM 624 N N . ILE A 1 79 ? -0.377 -13.540 5.752 1.00 80.38 79 ILE A N 1
ATOM 625 C CA . ILE A 1 79 ? -0.813 -14.695 6.534 1.00 80.38 79 ILE A CA 1
ATOM 626 C C . ILE A 1 79 ? 0.051 -14.717 7.794 1.00 80.38 79 ILE A C 1
ATOM 628 O O . ILE A 1 79 ? 1.245 -14.991 7.710 1.00 80.38 79 ILE A O 1
ATOM 632 N N . ASN A 1 80 ? -0.527 -14.421 8.960 1.00 66.56 80 ASN A N 1
ATOM 633 C CA . ASN A 1 80 ? 0.144 -14.676 10.231 1.00 66.56 80 ASN A CA 1
ATOM 634 C C . ASN A 1 80 ? 0.008 -16.175 10.553 1.00 66.56 80 ASN A C 1
ATOM 636 O O . ASN A 1 80 ? -1.074 -16.594 10.969 1.00 66.56 80 ASN A O 1
ATOM 640 N N . PRO A 1 81 ? 1.068 -16.996 10.417 1.00 62.66 81 PRO A N 1
ATOM 641 C CA . PRO A 1 81 ? 0.983 -18.431 10.694 1.00 62.66 81 PRO A CA 1
ATOM 642 C C . PRO A 1 81 ? 0.769 -18.741 12.187 1.00 62.66 81 PRO A C 1
ATOM 644 O O . PRO A 1 81 ? 0.580 -19.899 12.551 1.00 62.66 81 PRO A O 1
ATOM 647 N N . PHE A 1 82 ? 0.790 -17.721 13.051 1.00 63.31 82 PHE A N 1
ATOM 648 C CA . PHE A 1 82 ? 0.602 -17.826 14.496 1.00 63.31 82 PHE A CA 1
ATOM 649 C C . PHE A 1 82 ? -0.723 -17.225 14.991 1.00 63.31 82 PHE A C 1
ATOM 651 O O . PHE A 1 82 ? -0.959 -17.222 16.199 1.00 63.31 82 PHE A O 1
ATOM 658 N N . ALA A 1 83 ? -1.585 -16.715 14.101 1.00 58.69 83 ALA A N 1
ATOM 659 C CA . ALA A 1 83 ? -2.934 -16.296 14.476 1.00 58.69 83 ALA A CA 1
ATOM 660 C C . ALA A 1 83 ? -3.773 -17.552 14.765 1.00 58.69 83 ALA A C 1
ATOM 662 O O . ALA A 1 83 ? -4.178 -18.261 13.845 1.00 58.69 83 ALA A O 1
ATOM 663 N N . LYS A 1 84 ? -3.943 -17.862 16.052 1.00 45.19 84 LYS A N 1
ATOM 664 C CA . LYS A 1 84 ? -4.659 -19.032 16.563 1.00 45.19 84 LYS A CA 1
ATOM 665 C C . LYS A 1 84 ? -5.988 -18.624 17.181 1.00 45.19 84 LYS A C 1
ATOM 667 O O . LYS A 1 84 ? -6.004 -17.562 17.843 1.00 45.19 84 LYS A O 1
#

pLDDT: mean 82.12, std 12.25, range [45.19, 94.31]

Sequence (84 aa):
MKKILMFLIVCLLLAGCARYEKYAKLSASVMDCKPEQIDIENEPLIPFWDEESWEAICKGKRYICSYDPQTGVSCTEMINPFAK

Radius of gyration: 15.59 Å; chains: 1; bounding box: 28×53×32 Å

Foldseek 3Di:
DVVVVVVVVVVVVVVVVVQLLVVLVQCVVADVDHSVQKDKAPWPPDDDPQKTWTWIDGPNWIWIWIADPVPGIDIDTDDPPPPD

Secondary structure (DSSP, 8-state):
-HHHHHHHHHHHHHHHHHHHHHHHHHHHTTSSS-GGGEEEES--SS-BTTBEEEEEEETTEEEEEEEETTTEEEEEE---TT--